Protein AF-A0A7V6SXM6-F1 (afdb_monomer_lite)

Structure (mmCIF, N/CA/C/O backbone):
data_AF-A0A7V6SXM6-F1
#
_entry.id   AF-A0A7V6SXM6-F1
#
loop_
_atom_site.group_PDB
_atom_site.id
_atom_site.type_symbol
_atom_site.label_atom_id
_atom_site.label_alt_id
_atom_site.label_comp_id
_atom_site.label_asym_id
_atom_site.label_entity_id
_atom_site.label_seq_id
_atom_site.pdbx_PDB_ins_code
_atom_site.Cartn_x
_atom_site.Cartn_y
_atom_site.Cartn_z
_atom_site.occupancy
_atom_site.B_iso_or_equiv
_atom_site.auth_seq_id
_atom_site.auth_comp_id
_atom_site.auth_asym_id
_atom_site.auth_atom_id
_atom_site.pdbx_PDB_model_num
ATOM 1 N N . HIS A 1 1 ? -9.426 3.767 -7.655 1.00 48.12 1 HIS A N 1
ATOM 2 C CA . HIS A 1 1 ? -8.759 4.905 -8.353 1.00 48.12 1 HIS A CA 1
ATOM 3 C C . HIS A 1 1 ? -9.523 6.219 -8.346 1.00 48.12 1 HIS A C 1
ATOM 5 O O . HIS A 1 1 ? -8.942 7.197 -7.914 1.00 48.12 1 HIS A O 1
ATOM 11 N N . LEU A 1 2 ? -10.775 6.298 -8.817 1.00 45.56 2 LEU A N 1
ATOM 12 C CA . LEU A 1 2 ? -11.508 7.579 -8.870 1.00 45.56 2 LEU A CA 1
ATOM 13 C C . LEU A 1 2 ? -11.704 8.195 -7.472 1.00 45.56 2 LEU A C 1
ATOM 15 O O . LEU A 1 2 ? -11.484 9.384 -7.282 1.00 45.56 2 LEU A O 1
ATOM 19 N N . PHE A 1 3 ? -12.013 7.357 -6.480 1.00 50.75 3 PHE A N 1
ATOM 20 C CA . PHE A 1 3 ? -12.127 7.757 -5.074 1.00 50.75 3 PHE A CA 1
ATOM 21 C C . PHE A 1 3 ? -10.766 8.135 -4.461 1.00 50.75 3 PHE A C 1
ATOM 23 O O . PHE A 1 3 ? -10.654 9.144 -3.774 1.00 50.75 3 PHE A O 1
ATOM 30 N N . HIS A 1 4 ? -9.713 7.374 -4.781 1.00 54.03 4 HIS A N 1
ATOM 31 C CA . HIS A 1 4 ? -8.341 7.689 -4.382 1.00 54.03 4 HIS A CA 1
ATOM 32 C C . HIS A 1 4 ? -7.856 9.028 -4.961 1.00 54.03 4 HIS A C 1
ATOM 34 O O . HIS A 1 4 ? -7.413 9.878 -4.201 1.00 54.03 4 HIS A O 1
ATOM 40 N N . SER A 1 5 ? -8.025 9.276 -6.266 1.00 54.75 5 SER A N 1
ATOM 41 C CA . SER A 1 5 ? -7.728 10.583 -6.864 1.00 54.75 5 SER A CA 1
ATOM 42 C C . SER A 1 5 ? -8.582 11.698 -6.265 1.00 54.75 5 SER A C 1
ATOM 44 O O . SER A 1 5 ? -8.091 12.803 -6.090 1.00 54.75 5 SER A O 1
ATOM 46 N N . TYR A 1 6 ? -9.842 11.439 -5.915 1.00 54.12 6 TYR A N 1
ATOM 47 C CA . TYR A 1 6 ? -10.711 12.464 -5.338 1.00 54.12 6 TYR A CA 1
ATOM 48 C C . TYR A 1 6 ? -10.315 12.877 -3.909 1.00 54.12 6 TYR A C 1
ATOM 50 O O . TYR A 1 6 ? -10.451 14.047 -3.549 1.00 54.12 6 TYR A O 1
ATOM 58 N N . ILE A 1 7 ? -9.830 11.933 -3.095 1.00 57.38 7 ILE A N 1
ATOM 59 C CA . ILE A 1 7 ? -9.443 12.189 -1.700 1.00 57.38 7 ILE A CA 1
ATOM 60 C C . ILE A 1 7 ? -7.976 12.610 -1.592 1.00 57.38 7 ILE A C 1
ATOM 62 O O . ILE A 1 7 ? -7.683 13.592 -0.921 1.00 57.38 7 ILE A O 1
ATOM 66 N N . ILE A 1 8 ? -7.068 11.894 -2.258 1.00 57.03 8 ILE A N 1
ATOM 67 C CA . ILE A 1 8 ? -5.619 12.086 -2.114 1.00 57.03 8 ILE A CA 1
ATOM 68 C C . ILE A 1 8 ? -5.081 13.158 -3.069 1.00 57.03 8 ILE A C 1
ATOM 70 O O . ILE A 1 8 ? -4.260 13.967 -2.654 1.00 57.03 8 ILE A O 1
ATOM 74 N N . ASN A 1 9 ? -5.571 13.247 -4.316 1.00 52.94 9 ASN A N 1
ATOM 75 C CA . ASN A 1 9 ? -5.088 14.283 -5.252 1.00 52.94 9 ASN A CA 1
ATOM 76 C C . ASN A 1 9 ? -5.766 15.645 -5.041 1.00 52.94 9 ASN A C 1
ATOM 78 O O . ASN A 1 9 ? -5.404 16.618 -5.701 1.00 52.94 9 ASN A O 1
ATOM 82 N N . ASN A 1 10 ? -6.760 15.735 -4.154 1.00 58.88 10 ASN A N 1
ATOM 83 C CA . ASN A 1 10 ? -7.353 17.005 -3.760 1.00 58.88 10 ASN A CA 1
ATOM 84 C C . ASN A 1 10 ? -6.768 17.430 -2.413 1.00 58.88 10 ASN A C 1
ATOM 86 O O . ASN A 1 10 ? -7.299 17.076 -1.362 1.00 58.88 10 ASN A O 1
ATOM 90 N N . GLU A 1 11 ? -5.679 18.202 -2.457 1.00 53.88 11 GLU A N 1
ATOM 91 C CA . GLU A 1 11 ? -4.930 18.643 -1.271 1.00 53.88 11 GLU A CA 1
ATOM 92 C C . GLU A 1 11 ? -5.821 19.264 -0.187 1.00 53.88 11 GLU A C 1
ATOM 94 O O . GLU A 1 11 ? -5.567 19.057 0.994 1.00 53.88 11 GLU A O 1
ATOM 99 N N . LYS A 1 12 ? -6.904 19.963 -0.557 1.00 56.03 12 LYS A N 1
ATOM 100 C CA . LYS A 1 12 ? -7.846 20.548 0.412 1.00 56.03 12 LYS A CA 1
ATOM 101 C C . LYS A 1 12 ? -8.640 19.491 1.175 1.00 56.03 12 LYS A C 1
ATOM 103 O O . LYS A 1 12 ? -8.834 19.634 2.377 1.00 56.03 12 LYS A O 1
ATOM 108 N N . ASN A 1 13 ? -9.093 18.444 0.486 1.00 59.16 13 ASN A N 1
ATOM 109 C CA . ASN A 1 13 ? -9.785 17.329 1.132 1.00 59.16 13 ASN A CA 1
ATOM 110 C C . ASN A 1 13 ? -8.797 16.534 1.983 1.00 59.16 13 ASN A C 1
ATOM 112 O O . ASN A 1 13 ? -9.105 16.213 3.125 1.00 59.16 13 ASN A O 1
ATOM 116 N N . TYR A 1 14 ? -7.597 16.291 1.456 1.00 58.84 14 TYR A N 1
ATOM 117 C CA . TYR A 1 14 ? -6.548 15.544 2.132 1.00 58.84 14 TYR A CA 1
ATOM 118 C C . TYR A 1 14 ? -6.070 16.210 3.433 1.00 58.84 14 TYR A C 1
ATOM 120 O O . TYR A 1 14 ? -6.070 15.581 4.486 1.00 58.84 14 TYR A O 1
ATOM 128 N N . GLN A 1 15 ? -5.762 17.510 3.392 1.00 58.03 15 GLN A N 1
ATOM 129 C CA . GLN A 1 15 ? -5.350 18.298 4.565 1.00 58.03 15 GLN A CA 1
ATOM 130 C C . GLN A 1 15 ? -6.454 18.435 5.624 1.00 58.03 15 GLN A C 1
ATOM 132 O O . GLN A 1 15 ? -6.167 18.780 6.766 1.00 58.03 15 GLN A O 1
ATOM 137 N N . SER A 1 16 ? -7.715 18.195 5.252 1.00 62.06 16 SER A N 1
ATOM 138 C CA . SER A 1 16 ? -8.850 18.235 6.179 1.00 62.06 16 SER A CA 1
ATOM 139 C C . SER A 1 16 ? -9.101 16.910 6.902 1.00 62.06 16 SER A C 1
ATOM 141 O O . SER A 1 16 ? -9.910 16.870 7.832 1.00 62.06 16 SER A O 1
ATOM 143 N N . ILE A 1 17 ? -8.435 15.824 6.491 1.00 77.19 17 ILE A N 1
ATOM 144 C CA . ILE A 1 17 ? -8.574 14.531 7.158 1.00 77.19 17 ILE A CA 1
ATOM 145 C C . ILE A 1 17 ? -7.823 14.599 8.484 1.00 77.19 17 ILE A C 1
ATOM 147 O O . ILE A 1 17 ? -6.650 14.958 8.542 1.00 77.19 17 ILE A O 1
ATOM 151 N N . ASN A 1 18 ? -8.518 14.254 9.564 1.00 80.75 18 ASN A N 1
ATOM 152 C CA . ASN A 1 18 ? -7.928 14.242 10.891 1.00 80.75 18 ASN A CA 1
ATOM 153 C C . ASN A 1 18 ? -6.782 13.221 10.962 1.00 80.75 18 ASN A C 1
ATOM 155 O O . ASN A 1 18 ? -7.003 12.034 10.709 1.00 80.75 18 ASN A O 1
ATOM 159 N N . SER A 1 19 ? -5.589 13.677 11.343 1.00 85.56 19 SER A N 1
ATOM 160 C CA . SER A 1 19 ? -4.473 12.789 11.668 1.00 85.56 19 SER A CA 1
ATOM 161 C C . SER A 1 19 ? -4.712 12.165 13.042 1.00 85.56 19 SER A C 1
ATOM 163 O O . SER A 1 19 ? -5.007 12.861 14.014 1.00 85.56 19 SER A O 1
ATOM 165 N N . LEU A 1 20 ? -4.630 10.839 13.112 1.00 89.00 20 LEU A N 1
ATOM 166 C CA . LEU A 1 20 ? -4.837 10.071 14.337 1.00 89.00 20 LEU A CA 1
ATOM 167 C C . LEU A 1 20 ? -3.510 9.796 15.042 1.00 89.00 20 LEU A C 1
ATOM 169 O O . LEU A 1 20 ? -3.405 9.953 16.257 1.00 89.00 20 LEU A O 1
ATOM 173 N N . THR A 1 21 ? -2.503 9.357 14.286 1.00 93.56 21 THR A N 1
ATOM 174 C CA . THR A 1 21 ? -1.172 9.033 14.806 1.00 93.56 21 THR A CA 1
ATOM 175 C C . THR A 1 21 ? -0.137 9.002 13.680 1.00 93.56 21 THR A C 1
ATOM 177 O O . THR A 1 21 ? -0.484 8.831 12.510 1.00 93.56 21 THR A O 1
ATOM 180 N N . SER A 1 22 ? 1.137 9.157 14.032 1.00 94.56 22 SER A N 1
ATOM 181 C CA . SER A 1 22 ? 2.262 9.116 13.102 1.00 94.56 22 SER A CA 1
ATOM 182 C C . SER A 1 22 ? 3.481 8.455 13.740 1.00 94.56 22 SER A C 1
ATOM 184 O O . SER A 1 22 ? 3.698 8.562 14.948 1.00 94.56 22 SER A O 1
ATOM 186 N N . LYS A 1 23 ? 4.300 7.795 12.921 1.00 95.25 23 LYS A N 1
ATOM 187 C CA . LYS A 1 23 ? 5.619 7.272 13.300 1.00 95.25 23 LYS A CA 1
ATOM 188 C C . LYS A 1 23 ? 6.619 7.546 12.180 1.00 95.25 23 LYS A C 1
ATOM 190 O O . LYS A 1 23 ? 6.230 7.579 11.018 1.00 95.25 23 LYS A O 1
ATOM 195 N N . THR A 1 24 ? 7.892 7.689 12.519 1.00 95.81 24 THR A N 1
ATOM 196 C CA . THR A 1 24 ? 8.970 7.853 11.535 1.00 95.81 24 THR A CA 1
ATOM 197 C C . THR A 1 24 ? 9.677 6.513 11.332 1.00 95.81 24 THR A C 1
ATOM 199 O O . THR A 1 24 ? 9.926 5.792 12.302 1.00 95.81 24 THR A O 1
ATOM 202 N N . ASN A 1 25 ? 9.954 6.154 10.079 1.00 93.38 25 ASN A N 1
ATOM 203 C CA . ASN A 1 25 ? 10.655 4.919 9.729 1.00 93.38 25 ASN A CA 1
ATOM 204 C C . ASN A 1 25 ? 12.188 5.069 9.830 1.00 93.38 25 ASN A C 1
ATOM 206 O O . ASN A 1 25 ? 12.701 6.154 10.108 1.00 93.38 25 ASN A O 1
ATOM 210 N N . ASP A 1 26 ? 12.931 3.988 9.574 1.00 95.19 26 ASP A N 1
ATOM 211 C CA . ASP A 1 26 ? 14.397 3.961 9.726 1.00 95.19 26 ASP A CA 1
ATOM 212 C C . ASP A 1 26 ? 15.127 4.859 8.703 1.00 95.19 26 ASP A C 1
ATOM 214 O O . ASP A 1 26 ? 16.314 5.149 8.853 1.00 95.19 26 ASP A O 1
ATOM 218 N N . TYR A 1 27 ? 14.407 5.334 7.682 1.00 91.69 27 TYR A N 1
ATOM 219 C CA . TYR A 1 27 ? 14.889 6.205 6.609 1.00 91.69 27 TYR A CA 1
ATOM 220 C C . TYR A 1 27 ? 14.523 7.683 6.828 1.00 91.69 27 TYR A C 1
ATOM 222 O O . TYR A 1 27 ? 14.869 8.531 6.008 1.00 91.69 27 TYR A O 1
ATOM 230 N N . GLY A 1 28 ? 13.847 8.012 7.935 1.00 93.00 28 GLY A N 1
ATOM 231 C CA . GLY A 1 28 ? 13.453 9.382 8.267 1.00 93.00 28 GLY A CA 1
ATOM 232 C C . GLY A 1 28 ? 12.167 9.864 7.589 1.00 93.00 28 GLY A C 1
ATOM 233 O O . GLY A 1 28 ? 11.904 11.065 7.591 1.00 93.00 28 GLY A O 1
ATOM 234 N N . TYR A 1 29 ? 11.365 8.961 7.018 1.00 93.81 29 TYR A N 1
ATOM 235 C CA . TYR A 1 29 ? 10.068 9.285 6.423 1.00 93.81 29 TYR A CA 1
ATOM 236 C C . TYR A 1 29 ? 8.916 9.012 7.386 1.00 93.81 29 TYR A C 1
ATOM 238 O O . TYR A 1 29 ? 8.900 8.005 8.099 1.00 93.81 29 TYR A O 1
ATOM 246 N N . ASP A 1 30 ? 7.918 9.894 7.362 1.00 94.12 30 ASP A N 1
ATOM 247 C CA . ASP A 1 30 ? 6.732 9.746 8.197 1.00 94.12 30 ASP A CA 1
ATOM 248 C C . ASP A 1 30 ? 5.724 8.775 7.582 1.00 94.12 30 ASP A C 1
ATOM 250 O O . ASP A 1 30 ? 5.390 8.831 6.395 1.00 94.12 30 ASP A O 1
ATOM 254 N N . ILE A 1 31 ? 5.205 7.909 8.442 1.00 95.31 31 ILE A N 1
ATOM 255 C CA . ILE A 1 31 ? 4.042 7.066 8.215 1.00 95.31 31 ILE A CA 1
ATOM 256 C C . ILE A 1 31 ? 2.925 7.674 9.057 1.00 95.31 31 ILE A C 1
ATOM 258 O O . ILE A 1 31 ? 3.065 7.764 10.278 1.00 95.31 31 ILE A O 1
ATOM 262 N N . THR A 1 32 ? 1.823 8.082 8.433 1.00 94.38 32 THR A N 1
ATOM 263 C CA . THR A 1 32 ? 0.706 8.742 9.125 1.00 94.38 32 THR A CA 1
ATOM 264 C C . THR A 1 32 ? -0.595 7.983 8.907 1.00 94.38 32 THR A C 1
ATOM 266 O O . THR A 1 32 ? -0.929 7.601 7.785 1.00 94.38 32 THR A O 1
ATOM 269 N N . LEU A 1 33 ? -1.338 7.764 9.991 1.00 93.94 33 LEU A N 1
ATOM 270 C CA . LEU A 1 33 ? -2.687 7.213 9.973 1.00 93.94 33 LEU A CA 1
ATOM 271 C C . LEU A 1 33 ? -3.704 8.345 10.137 1.00 93.94 33 LEU A C 1
ATOM 273 O O . LEU A 1 33 ? -3.684 9.074 11.128 1.00 93.94 33 LEU A O 1
ATOM 277 N N . HIS A 1 34 ? -4.629 8.443 9.189 1.00 91.62 34 HIS A N 1
ATOM 278 C CA . HIS A 1 34 ? -5.668 9.464 9.118 1.00 91.62 34 HIS A CA 1
ATOM 279 C C . HIS A 1 34 ? -7.075 8.855 9.126 1.00 91.62 34 HIS A C 1
ATOM 281 O O . HIS A 1 34 ? -7.283 7.686 8.782 1.00 91.62 34 HIS A O 1
ATOM 287 N N . GLY A 1 35 ? -8.067 9.689 9.436 1.00 85.75 35 GLY A N 1
ATOM 288 C CA . GLY A 1 35 ? -9.488 9.368 9.329 1.00 85.75 35 GLY A CA 1
ATOM 289 C C . GLY A 1 35 ? -10.121 9.080 10.686 1.00 85.75 35 GLY A C 1
ATOM 290 O O . GLY A 1 35 ? -9.933 9.833 11.639 1.00 85.75 35 GLY A O 1
ATOM 291 N N . SER A 1 36 ? -10.915 8.011 10.761 1.00 82.94 36 SER A N 1
ATOM 292 C CA . SER A 1 36 ? -11.565 7.561 12.001 1.00 82.94 36 SER A CA 1
ATOM 293 C C . SER A 1 36 ? -10.901 6.293 12.555 1.00 82.94 36 SER A C 1
ATOM 295 O O . SER A 1 36 ? -10.405 5.489 11.755 1.00 82.94 36 SER A O 1
ATOM 297 N N . PRO A 1 37 ? -10.897 6.085 13.892 1.00 81.00 37 PRO A N 1
ATOM 298 C CA . PRO A 1 37 ? -10.310 4.899 14.515 1.00 81.00 37 PRO A CA 1
ATOM 299 C C . PRO A 1 37 ? -10.839 3.606 13.893 1.00 81.00 37 PRO A C 1
ATOM 301 O O . PRO A 1 37 ? -12.045 3.387 13.836 1.00 81.00 37 PRO A O 1
ATOM 304 N N . ASN A 1 38 ? -9.930 2.752 13.426 1.00 87.94 38 ASN A N 1
ATOM 305 C CA . ASN A 1 38 ? -10.254 1.505 12.745 1.00 87.94 38 ASN A CA 1
ATOM 306 C C . ASN A 1 38 ? -9.197 0.448 13.088 1.00 87.94 38 ASN A C 1
ATOM 308 O O . ASN A 1 38 ? -8.001 0.702 12.962 1.00 87.94 38 ASN A O 1
ATOM 312 N N . ALA A 1 39 ? -9.638 -0.748 13.489 1.00 90.81 39 ALA A N 1
ATOM 313 C CA . ALA A 1 39 ? -8.747 -1.823 13.926 1.00 90.81 39 ALA A CA 1
ATOM 314 C C . ALA A 1 39 ? -7.844 -2.374 12.807 1.00 90.81 39 ALA A C 1
ATOM 316 O O . ALA A 1 39 ? -6.679 -2.677 13.052 1.00 90.81 39 ALA A O 1
ATOM 317 N N . LEU A 1 40 ? -8.355 -2.488 11.577 1.00 91.81 40 LEU A N 1
ATOM 318 C CA . LEU A 1 40 ? -7.559 -2.884 10.415 1.00 91.81 40 LEU A CA 1
ATOM 319 C C . LEU A 1 40 ? -6.504 -1.820 10.087 1.00 91.81 40 LEU A C 1
ATOM 321 O O . LEU A 1 40 ? -5.341 -2.162 9.902 1.00 91.81 40 LEU A O 1
ATOM 325 N N . ALA A 1 41 ? -6.883 -0.542 10.049 1.00 93.25 41 ALA A N 1
ATOM 326 C CA . ALA A 1 41 ? -5.965 0.552 9.743 1.00 93.25 41 ALA A CA 1
ATOM 327 C C . ALA A 1 41 ? -4.879 0.700 10.818 1.00 93.25 41 ALA A C 1
ATOM 329 O O . ALA A 1 41 ? -3.706 0.854 10.483 1.00 93.25 41 ALA A O 1
ATOM 330 N N . GLN A 1 42 ? -5.252 0.558 12.094 1.00 93.81 42 GLN A N 1
ATOM 331 C CA . GLN A 1 42 ? -4.310 0.511 13.209 1.00 93.81 42 GLN A CA 1
ATOM 332 C C . GLN A 1 42 ? -3.356 -0.683 13.078 1.00 93.81 42 GLN A C 1
ATOM 334 O O . GLN A 1 42 ? -2.149 -0.520 13.216 1.00 93.81 42 GLN A O 1
ATOM 339 N N . SER A 1 43 ? -3.873 -1.867 12.736 1.00 93.62 43 SER A N 1
ATOM 340 C CA . SER A 1 43 ? -3.048 -3.060 12.528 1.00 93.62 43 SER A CA 1
ATOM 341 C C . SER A 1 43 ? -2.060 -2.884 11.369 1.00 93.62 43 SER A C 1
ATOM 343 O O . SER A 1 43 ? -0.884 -3.204 11.539 1.00 93.62 43 SER A O 1
ATOM 345 N N . VAL A 1 44 ? -2.485 -2.321 10.229 1.00 94.88 44 VAL A N 1
ATOM 346 C CA . VAL A 1 44 ? -1.581 -1.975 9.114 1.00 94.88 44 VAL A CA 1
ATOM 347 C C . VAL A 1 44 ? -0.507 -0.996 9.588 1.00 94.88 44 VAL A C 1
ATOM 349 O O . VAL A 1 44 ? 0.674 -1.241 9.364 1.00 94.88 44 VAL A O 1
ATOM 352 N N . PHE A 1 45 ? -0.898 0.077 10.276 1.00 95.56 45 PHE A N 1
ATOM 353 C CA . PHE A 1 45 ? 0.017 1.108 10.762 1.00 95.56 45 PHE A CA 1
ATOM 354 C C . PHE A 1 45 ? 1.065 0.560 11.743 1.00 95.56 45 PHE A C 1
ATOM 356 O O . PHE A 1 45 ? 2.259 0.819 11.588 1.00 95.56 45 PHE A O 1
ATOM 363 N N . GLU A 1 46 ? 0.648 -0.217 12.741 1.00 95.06 46 GLU A N 1
ATOM 364 C CA . GLU A 1 46 ? 1.538 -0.762 13.770 1.00 95.06 46 GLU A CA 1
ATOM 365 C C . GLU A 1 46 ? 2.501 -1.803 13.201 1.00 95.06 46 GLU A C 1
ATOM 367 O O . GLU A 1 46 ? 3.687 -1.776 13.526 1.00 95.06 46 GLU A O 1
ATOM 372 N N . ASN A 1 47 ? 2.011 -2.677 12.315 1.00 95.50 47 ASN A N 1
ATOM 373 C CA . ASN A 1 47 ? 2.791 -3.796 11.789 1.00 95.50 47 ASN A CA 1
ATOM 374 C C . ASN A 1 47 ? 3.621 -3.442 10.549 1.00 95.50 47 ASN A C 1
ATOM 376 O O . ASN A 1 47 ? 4.480 -4.237 10.175 1.00 95.50 47 ASN A O 1
ATOM 380 N N . LEU A 1 48 ? 3.412 -2.271 9.928 1.00 94.69 48 LEU A N 1
ATOM 381 C CA . LEU A 1 48 ? 4.257 -1.808 8.825 1.00 94.69 48 LEU A CA 1
ATOM 382 C C . LEU A 1 48 ? 5.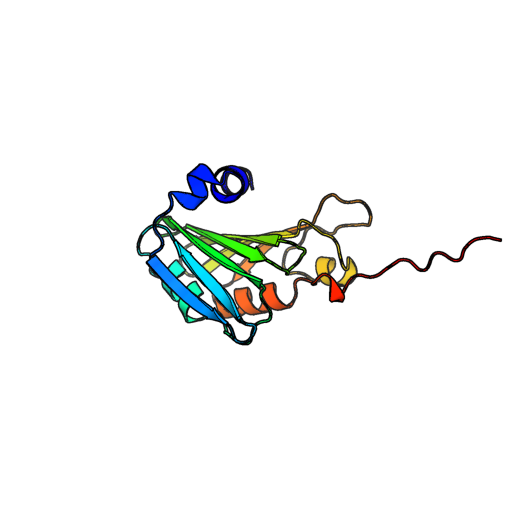714 -1.686 9.317 1.00 94.69 48 LEU A C 1
ATOM 384 O O . LEU A 1 48 ? 5.967 -0.864 10.208 1.00 94.69 48 LEU A O 1
ATOM 388 N N . PRO A 1 49 ? 6.668 -2.475 8.783 1.00 94.06 49 PRO A N 1
ATOM 389 C CA . PRO A 1 49 ? 8.036 -2.486 9.292 1.00 94.06 49 PRO A CA 1
ATOM 390 C C . PRO A 1 49 ? 8.731 -1.143 9.069 1.00 94.06 49 PRO A C 1
ATOM 392 O O . PRO A 1 49 ? 8.733 -0.627 7.954 1.00 94.06 49 PRO A O 1
ATOM 395 N N . ASN A 1 50 ? 9.384 -0.603 10.100 1.00 91.62 50 ASN A N 1
ATOM 396 C CA . ASN A 1 50 ? 10.155 0.642 9.971 1.00 91.62 50 ASN A CA 1
ATOM 397 C C . ASN A 1 50 ? 11.382 0.489 9.055 1.00 91.62 50 ASN A C 1
ATOM 399 O O . ASN A 1 50 ? 11.837 1.471 8.477 1.00 91.62 50 ASN A O 1
ATOM 403 N N . SER A 1 51 ? 11.880 -0.739 8.894 1.00 90.81 51 SER A N 1
ATOM 404 C CA . SER A 1 51 ? 12.990 -1.084 8.004 1.00 90.81 51 SER A CA 1
ATOM 405 C C . SER A 1 51 ? 12.567 -1.293 6.549 1.00 90.81 51 SER A C 1
ATOM 407 O O . SER A 1 51 ? 13.413 -1.542 5.690 1.00 90.81 51 SER A O 1
ATOM 409 N N . LEU A 1 52 ? 11.266 -1.230 6.246 1.00 87.19 52 LEU A N 1
ATOM 410 C CA . LEU A 1 52 ? 10.796 -1.260 4.871 1.00 87.19 52 LEU A CA 1
ATOM 411 C C . LEU A 1 52 ? 11.098 0.098 4.235 1.00 87.19 52 LEU A C 1
ATOM 413 O O . LEU A 1 52 ? 10.564 1.113 4.678 1.00 87.19 52 LEU A O 1
ATOM 417 N N . ASP A 1 53 ? 11.928 0.095 3.191 1.00 82.75 53 ASP A N 1
ATOM 418 C CA . ASP A 1 53 ? 12.282 1.289 2.417 1.00 82.75 53 ASP A CA 1
ATOM 419 C C . ASP A 1 53 ? 11.055 1.827 1.666 1.00 82.75 53 ASP A C 1
ATOM 421 O O . ASP A 1 53 ? 10.772 1.473 0.515 1.00 82.75 53 ASP A O 1
ATOM 425 N N . CYS A 1 54 ? 10.254 2.587 2.400 1.00 83.88 54 CYS A N 1
ATOM 426 C CA . CYS A 1 54 ? 9.097 3.334 1.954 1.00 83.88 54 CYS A CA 1
ATOM 427 C C . CYS A 1 54 ? 9.394 4.811 2.185 1.00 83.88 54 CYS A C 1
ATOM 429 O O . CYS A 1 54 ? 9.880 5.186 3.254 1.00 83.88 54 CYS A O 1
ATOM 431 N N . GLY A 1 55 ? 9.043 5.652 1.215 1.00 89.00 55 GLY A N 1
ATOM 432 C CA . GLY A 1 55 ? 8.972 7.087 1.449 1.00 89.00 55 GLY A CA 1
ATOM 433 C C . GLY A 1 55 ? 7.823 7.445 2.394 1.00 89.00 55 GLY A C 1
ATOM 434 O O . GLY A 1 55 ? 7.240 6.586 3.069 1.00 89.00 55 GLY A O 1
ATOM 435 N N . TRP A 1 56 ? 7.435 8.725 2.392 1.00 91.56 56 TRP A N 1
ATOM 436 C CA . TRP A 1 56 ? 6.238 9.166 3.113 1.00 91.56 56 TRP A CA 1
ATOM 437 C C . TRP A 1 56 ? 5.046 8.272 2.782 1.00 91.56 56 TRP A C 1
ATOM 439 O O . TRP A 1 56 ? 4.749 8.014 1.610 1.00 91.56 56 TRP A O 1
ATOM 449 N N . THR A 1 57 ? 4.395 7.784 3.829 1.00 93.81 57 THR A N 1
ATOM 450 C CA . THR A 1 57 ? 3.311 6.820 3.708 1.00 93.81 57 THR A CA 1
ATOM 451 C C . THR A 1 57 ? 2.091 7.329 4.440 1.00 93.81 57 THR A C 1
ATOM 453 O O . THR A 1 57 ? 2.142 7.661 5.621 1.00 93.81 57 THR A O 1
ATOM 456 N N . ASP A 1 58 ? 0.969 7.336 3.743 1.00 93.00 58 ASP A N 1
ATOM 457 C CA . ASP A 1 58 ? -0.295 7.793 4.285 1.00 93.00 58 ASP A CA 1
ATOM 458 C C . ASP A 1 58 ? -1.303 6.657 4.252 1.00 93.00 58 ASP A C 1
ATOM 460 O O . ASP A 1 58 ? -1.547 6.066 3.201 1.00 93.00 58 ASP A O 1
ATOM 464 N N . ILE A 1 59 ? -1.891 6.358 5.405 1.00 94.12 59 ILE A N 1
ATOM 465 C CA . ILE A 1 59 ? -2.942 5.359 5.578 1.00 94.12 59 ILE A CA 1
ATOM 466 C C . ILE A 1 59 ? -4.212 6.112 5.956 1.00 94.12 59 ILE A C 1
ATOM 468 O O . ILE A 1 59 ? -4.243 6.827 6.951 1.00 94.12 59 ILE A O 1
ATOM 472 N N . VAL A 1 60 ? -5.276 5.953 5.180 1.00 92.56 60 VAL A N 1
ATOM 473 C CA . VAL A 1 60 ? -6.559 6.623 5.395 1.00 92.56 60 VAL A CA 1
ATOM 474 C C . VAL A 1 60 ? -7.638 5.575 5.623 1.00 92.56 60 VAL A C 1
ATOM 476 O O . VAL A 1 60 ? -7.989 4.816 4.717 1.00 92.56 60 VAL A O 1
ATOM 479 N N . SER A 1 61 ? -8.189 5.554 6.834 1.00 91.38 61 SER A N 1
ATOM 480 C CA . SER A 1 61 ? -9.375 4.764 7.168 1.00 91.38 61 SER A CA 1
ATOM 481 C C . SER A 1 61 ? -10.622 5.430 6.578 1.00 91.38 61 SER A C 1
ATOM 483 O O . SER A 1 61 ? -10.924 6.577 6.915 1.00 91.38 61 SER A O 1
ATOM 485 N N . LEU A 1 62 ? -11.341 4.733 5.689 1.00 85.81 62 LEU A N 1
ATOM 486 C CA . LEU A 1 62 ? -12.590 5.244 5.106 1.00 85.81 62 LEU A CA 1
ATOM 487 C C . LEU A 1 62 ? -13.818 4.798 5.903 1.00 85.81 62 LEU A C 1
ATOM 489 O O . LEU A 1 62 ? -14.762 5.564 6.074 1.00 85.81 62 LEU A O 1
ATOM 493 N N . ASN A 1 63 ? -13.818 3.540 6.334 1.00 85.00 63 ASN A N 1
ATOM 494 C CA . ASN A 1 63 ? -14.824 2.905 7.182 1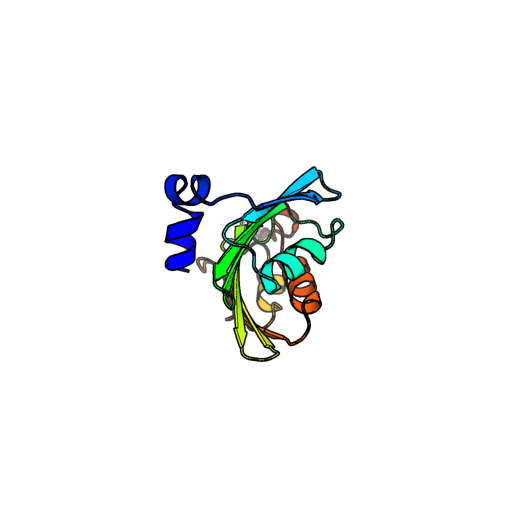.00 85.00 63 ASN A CA 1
ATOM 495 C C . ASN A 1 63 ? -14.212 1.637 7.800 1.00 85.00 63 ASN A C 1
ATOM 497 O O . ASN A 1 63 ? -13.037 1.362 7.571 1.00 85.00 63 ASN A O 1
ATOM 501 N N . ASP A 1 64 ? -14.995 0.854 8.542 1.00 85.00 64 ASP A N 1
ATOM 502 C CA . ASP A 1 64 ? -14.527 -0.342 9.262 1.00 85.00 64 ASP A CA 1
ATOM 503 C C . ASP A 1 64 ? -13.862 -1.408 8.372 1.00 85.00 64 ASP A C 1
ATOM 505 O O . ASP A 1 64 ? -12.963 -2.124 8.819 1.00 85.00 64 ASP A O 1
ATOM 509 N N . GLU A 1 65 ? -14.249 -1.487 7.100 1.00 89.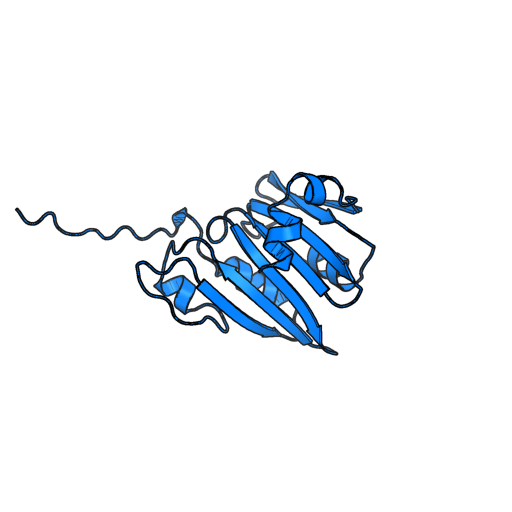94 65 GLU A N 1
ATOM 510 C CA . GLU A 1 65 ? -13.823 -2.541 6.177 1.00 89.94 65 GLU A CA 1
ATOM 511 C C . GLU A 1 65 ? -12.846 -2.054 5.108 1.00 89.94 65 GLU A C 1
ATOM 513 O O . GLU A 1 65 ? -12.172 -2.877 4.492 1.00 89.94 65 GLU A O 1
ATOM 518 N N . LYS A 1 66 ? -12.753 -0.744 4.862 1.00 91.19 66 LYS A N 1
ATOM 519 C CA . LYS A 1 66 ? -12.002 -0.194 3.735 1.00 91.19 66 LYS A CA 1
ATOM 520 C C . LYS A 1 66 ? -11.023 0.891 4.157 1.00 91.19 66 LYS A C 1
ATOM 522 O O . LYS A 1 66 ? -11.379 1.862 4.825 1.00 91.19 66 LYS A O 1
ATOM 527 N N . LEU A 1 67 ? -9.801 0.767 3.654 1.00 92.62 67 LEU A N 1
ATOM 528 C CA . LEU A 1 67 ? -8.751 1.765 3.799 1.00 92.62 67 LEU A CA 1
ATOM 529 C C . LEU A 1 67 ? -8.032 2.015 2.475 1.00 92.62 67 LEU A C 1
ATOM 531 O O . LEU A 1 67 ? -8.046 1.190 1.558 1.00 92.62 67 LEU A O 1
ATOM 535 N N . ILE A 1 68 ? -7.420 3.187 2.382 1.00 93.56 68 ILE A N 1
ATOM 536 C CA . ILE A 1 68 ? -6.567 3.595 1.271 1.00 93.56 68 ILE A CA 1
ATOM 537 C C . ILE A 1 68 ? -5.172 3.829 1.828 1.00 93.56 68 ILE A C 1
ATOM 539 O O . ILE A 1 68 ? -5.029 4.430 2.887 1.00 93.56 68 ILE A O 1
ATOM 543 N N . MET A 1 69 ? -4.152 3.388 1.105 1.00 93.50 69 MET A N 1
ATOM 544 C CA . MET A 1 69 ? -2.764 3.673 1.417 1.00 93.50 69 MET A CA 1
ATOM 545 C C . MET A 1 69 ? -2.057 4.286 0.211 1.00 93.50 69 MET A C 1
ATOM 547 O O . MET A 1 69 ? -2.278 3.873 -0.929 1.00 93.50 69 MET A O 1
ATOM 551 N N . MET A 1 70 ? -1.199 5.264 0.469 1.00 93.56 70 MET A N 1
ATOM 552 C CA . MET A 1 70 ? -0.260 5.811 -0.501 1.00 93.56 70 MET A CA 1
ATOM 553 C C . MET A 1 70 ? 1.151 5.620 0.039 1.00 93.56 70 MET A C 1
ATOM 555 O O . MET A 1 70 ? 1.427 6.038 1.157 1.00 93.56 70 MET A O 1
ATOM 559 N N . VAL A 1 71 ? 2.030 5.010 -0.751 1.00 93.62 71 VAL A N 1
ATOM 560 C CA . VAL A 1 71 ? 3.441 4.800 -0.407 1.00 93.62 71 VAL A CA 1
ATOM 561 C C . VAL A 1 71 ? 4.287 5.550 -1.425 1.00 93.62 71 VAL A C 1
ATOM 563 O O . VAL A 1 71 ? 4.347 5.161 -2.595 1.00 93.62 71 VAL A O 1
ATOM 566 N N . ARG A 1 72 ? 4.924 6.647 -1.006 1.00 89.31 72 ARG A N 1
ATOM 567 C CA . ARG A 1 72 ? 5.839 7.395 -1.879 1.00 89.31 72 ARG A CA 1
ATOM 568 C C . ARG A 1 72 ? 7.129 6.613 -2.128 1.00 89.31 72 ARG A C 1
ATOM 570 O O . ARG A 1 72 ? 7.464 5.694 -1.382 1.00 89.31 72 ARG A O 1
ATOM 577 N N . GLU A 1 73 ? 7.829 6.968 -3.203 1.00 86.62 73 GLU A N 1
ATOM 578 C CA . GLU A 1 73 ? 9.085 6.354 -3.683 1.00 86.62 73 GLU A CA 1
ATOM 579 C C . GLU A 1 73 ? 8.956 4.923 -4.239 1.00 86.62 73 GLU A C 1
ATOM 581 O O . GLU A 1 73 ? 9.745 4.509 -5.090 1.00 86.62 73 GLU A O 1
ATOM 586 N N . ARG A 1 74 ? 7.904 4.182 -3.875 1.00 88.50 74 ARG A N 1
ATOM 587 C CA . ARG A 1 74 ? 7.530 2.918 -4.526 1.00 88.50 74 ARG A CA 1
ATOM 588 C C . ARG A 1 74 ? 6.706 3.201 -5.772 1.00 88.50 74 ARG A C 1
ATOM 590 O O . ARG A 1 74 ? 5.627 3.776 -5.687 1.00 88.50 74 ARG A O 1
ATOM 597 N N . GLY A 1 75 ? 7.212 2.819 -6.944 1.00 80.69 75 GLY A N 1
ATOM 598 C CA . GLY A 1 75 ? 6.546 3.066 -8.221 1.00 80.69 75 GLY A CA 1
ATOM 599 C C . GLY A 1 75 ? 6.266 4.547 -8.467 1.00 80.69 75 GLY A C 1
ATOM 600 O O . GLY A 1 75 ? 5.238 4.862 -9.062 1.00 80.69 75 GLY A O 1
ATOM 601 N N . HIS A 1 76 ? 7.130 5.434 -7.953 1.00 85.38 76 HIS A N 1
ATOM 602 C CA . HIS A 1 76 ? 6.932 6.879 -7.767 1.00 85.38 76 HIS A CA 1
ATOM 603 C C . HIS A 1 76 ? 5.897 7.254 -6.689 1.00 85.38 76 HIS A C 1
ATOM 605 O O . HIS A 1 76 ? 6.206 8.024 -5.781 1.00 85.38 76 HIS A O 1
ATOM 611 N N . ALA A 1 77 ? 4.689 6.695 -6.761 1.00 89.31 77 ALA A N 1
ATOM 612 C CA . ALA A 1 77 ? 3.645 6.871 -5.753 1.00 89.31 77 ALA A CA 1
ATOM 613 C C . ALA A 1 77 ? 2.640 5.711 -5.818 1.00 89.31 77 ALA A C 1
ATOM 615 O O . ALA A 1 77 ? 1.612 5.794 -6.491 1.00 89.31 77 ALA A O 1
ATOM 616 N N . LEU A 1 78 ? 2.955 4.605 -5.150 1.00 94.56 78 LEU A N 1
ATOM 617 C CA . LEU A 1 78 ? 2.112 3.418 -5.105 1.00 94.56 78 LEU A CA 1
ATOM 618 C C . LEU A 1 78 ? 0.809 3.726 -4.367 1.00 94.56 78 LEU A C 1
ATOM 620 O O . LEU A 1 78 ? 0.811 4.124 -3.203 1.00 94.56 78 LEU A O 1
ATOM 624 N N . THR A 1 79 ? -0.307 3.452 -5.032 1.00 95.06 79 THR A N 1
ATOM 625 C CA . THR A 1 79 ? -1.641 3.473 -4.436 1.00 95.06 79 THR A CA 1
ATOM 626 C C . THR A 1 79 ? -2.078 2.066 -4.080 1.00 95.06 79 THR A C 1
ATOM 628 O O . THR A 1 79 ? -1.997 1.174 -4.926 1.00 95.06 79 THR A O 1
ATOM 631 N N . ILE A 1 80 ? -2.683 1.898 -2.908 1.00 96.06 80 ILE A N 1
ATOM 632 C CA . ILE A 1 80 ? -3.337 0.658 -2.499 1.00 96.06 80 ILE A CA 1
ATOM 633 C C . ILE A 1 80 ? -4.722 0.968 -1.922 1.00 96.06 80 ILE A C 1
ATOM 635 O O . ILE A 1 80 ? -4.875 1.844 -1.078 1.00 96.06 80 ILE A O 1
ATOM 639 N N . GLU A 1 81 ? -5.745 0.244 -2.354 1.00 95.69 81 GLU A N 1
ATOM 640 C CA . GLU A 1 81 ? -7.042 0.149 -1.690 1.00 95.69 81 GLU A CA 1
ATOM 641 C C . GLU A 1 81 ? -7.143 -1.242 -1.054 1.00 95.69 81 GLU A C 1
ATOM 643 O O . GLU A 1 81 ? -6.957 -2.255 -1.728 1.00 95.69 81 GLU A O 1
ATOM 648 N N . ILE A 1 82 ? -7.433 -1.301 0.245 1.00 95.69 82 ILE A N 1
ATOM 649 C CA . ILE A 1 82 ? -7.560 -2.559 0.986 1.00 95.69 82 ILE A CA 1
ATOM 650 C C . ILE A 1 82 ? -8.992 -2.661 1.487 1.00 95.69 82 ILE A C 1
ATOM 652 O O . ILE A 1 82 ? -9.482 -1.754 2.158 1.00 95.69 82 ILE A O 1
ATOM 656 N N . THR A 1 83 ? -9.659 -3.761 1.142 1.00 95.44 83 THR A N 1
ATOM 657 C CA . THR A 1 83 ? -11.024 -4.069 1.582 1.00 95.44 83 THR A CA 1
ATOM 658 C C . THR A 1 83 ? -11.030 -5.393 2.332 1.00 95.44 83 THR A C 1
ATOM 660 O O . THR A 1 83 ? -10.576 -6.411 1.810 1.00 95.44 83 THR A O 1
ATOM 663 N N . ARG A 1 84 ? -11.554 -5.398 3.555 1.00 94.50 84 ARG A N 1
ATOM 664 C CA . ARG A 1 84 ? -11.770 -6.608 4.341 1.00 94.50 84 ARG A CA 1
ATOM 665 C C . ARG A 1 84 ? -12.999 -7.344 3.821 1.00 94.50 84 ARG A C 1
ATOM 667 O O . ARG A 1 84 ? -14.083 -6.781 3.759 1.00 94.50 84 ARG A O 1
ATOM 674 N N . ILE A 1 85 ? -12.831 -8.617 3.478 1.00 94.06 85 ILE A N 1
ATOM 675 C CA . ILE A 1 85 ? -13.904 -9.512 3.039 1.00 94.06 85 ILE A CA 1
ATOM 676 C C . ILE A 1 85 ? -13.864 -10.744 3.945 1.00 94.06 85 ILE A C 1
ATOM 678 O O . ILE A 1 85 ? -13.102 -11.688 3.725 1.00 94.06 85 ILE A O 1
ATOM 682 N N . GLY A 1 86 ? -14.645 -10.705 5.027 1.00 91.75 86 GLY A N 1
ATOM 683 C CA . GLY A 1 86 ? -14.575 -11.706 6.093 1.00 91.75 86 GLY A CA 1
ATOM 684 C C . GLY A 1 86 ? -13.192 -11.732 6.757 1.00 91.75 86 GLY A C 1
ATOM 685 O O . GLY A 1 86 ? -12.783 -10.761 7.403 1.00 91.75 86 GLY A O 1
ATOM 686 N N . ASN A 1 87 ? -12.472 -12.844 6.586 1.00 91.88 87 ASN A N 1
ATOM 687 C CA . ASN A 1 87 ? -11.112 -13.034 7.111 1.00 91.88 87 ASN A CA 1
ATOM 688 C C . ASN A 1 87 ? -10.008 -12.672 6.108 1.00 91.88 87 ASN A C 1
ATOM 690 O O . ASN A 1 87 ? -8.833 -12.723 6.456 1.00 91.88 87 ASN A O 1
ATOM 694 N N . LYS A 1 88 ? -10.373 -12.308 4.876 1.00 95.75 88 LYS A N 1
ATOM 695 C CA . LYS A 1 88 ? -9.427 -11.944 3.822 1.00 95.75 88 LYS A CA 1
ATOM 696 C C . LYS A 1 88 ? -9.312 -10.436 3.680 1.00 95.75 88 LYS A C 1
ATOM 698 O O . LYS A 1 88 ? -10.253 -9.689 3.945 1.00 95.75 88 LYS A O 1
ATOM 703 N N . LEU A 1 89 ? -8.163 -10.010 3.188 1.00 96.44 89 LEU A N 1
ATOM 704 C CA . LEU A 1 89 ? -7.886 -8.680 2.684 1.00 96.44 89 LEU A CA 1
ATOM 705 C C . LEU A 1 89 ? -7.803 -8.772 1.165 1.00 96.44 89 LEU A C 1
ATOM 707 O O . LEU A 1 89 ? -6.951 -9.474 0.623 1.00 96.44 89 LEU A O 1
ATOM 711 N N . ARG A 1 90 ? -8.687 -8.054 0.483 1.00 97.81 90 ARG A N 1
ATOM 712 C CA . ARG A 1 90 ? -8.589 -7.801 -0.950 1.00 97.81 90 ARG A CA 1
ATOM 713 C C . ARG A 1 90 ? -7.782 -6.528 -1.155 1.00 97.81 90 ARG A C 1
ATOM 715 O O . ARG A 1 90 ? -8.170 -5.471 -0.660 1.00 97.81 90 ARG A O 1
ATOM 722 N N . VAL A 1 91 ? -6.675 -6.649 -1.873 1.00 97.94 91 VAL A N 1
ATOM 723 C CA . VAL A 1 91 ? -5.710 -5.583 -2.130 1.00 97.94 91 VAL A CA 1
ATOM 724 C C . VAL A 1 91 ? -5.782 -5.215 -3.605 1.00 97.94 91 VAL A C 1
ATOM 726 O O . VAL A 1 91 ? -5.444 -6.022 -4.468 1.00 97.94 91 VAL A O 1
ATOM 729 N N . GLU A 1 92 ? -6.226 -3.998 -3.897 1.00 98.00 92 GLU A N 1
ATOM 730 C CA . GLU A 1 92 ? -6.258 -3.424 -5.244 1.00 98.00 92 GLU A CA 1
ATOM 731 C C . GLU A 1 92 ? -5.227 -2.305 -5.317 1.00 98.00 92 GLU A C 1
ATOM 733 O O . GLU A 1 92 ? -5.186 -1.453 -4.434 1.00 98.00 92 GLU A O 1
ATOM 738 N N . TYR A 1 93 ? -4.386 -2.273 -6.346 1.00 97.12 93 TYR A N 1
ATOM 739 C CA . TYR A 1 93 ? -3.278 -1.317 -6.383 1.00 97.12 93 TYR A CA 1
ATOM 740 C C . TYR A 1 93 ? -3.050 -0.695 -7.755 1.00 97.12 93 TYR A C 1
ATOM 742 O O . TYR A 1 93 ? -3.466 -1.227 -8.789 1.00 97.12 93 TYR A O 1
ATOM 750 N N . PHE A 1 94 ? -2.357 0.447 -7.747 1.00 96.19 94 PHE A N 1
ATOM 751 C CA . PHE A 1 94 ? -1.846 1.106 -8.943 1.00 96.19 94 PHE A CA 1
ATOM 752 C C . PHE A 1 94 ? -0.424 1.611 -8.761 1.00 96.19 94 PHE A C 1
ATOM 754 O O . PHE A 1 94 ? -0.114 2.304 -7.795 1.00 96.19 94 PHE A O 1
ATOM 761 N N . VAL A 1 95 ? 0.409 1.270 -9.739 1.00 95.88 95 VAL A N 1
ATOM 762 C CA . VAL A 1 95 ? 1.797 1.699 -9.877 1.00 95.88 95 VAL A CA 1
ATOM 763 C C . VAL A 1 95 ? 1.840 2.725 -11.016 1.00 95.88 95 VAL A C 1
ATOM 765 O O . VAL A 1 95 ? 1.718 2.324 -12.178 1.00 95.88 95 VAL A O 1
ATOM 768 N N . PRO A 1 96 ? 1.973 4.034 -10.733 1.00 92.88 96 PRO A N 1
ATOM 769 C CA . PRO A 1 96 ? 1.882 5.068 -11.765 1.00 92.88 96 PRO A CA 1
ATOM 770 C C . PRO A 1 96 ? 3.102 5.121 -12.688 1.00 92.88 96 PRO A C 1
ATOM 772 O O . PRO A 1 96 ? 2.987 5.585 -13.818 1.00 92.88 96 PRO A O 1
ATOM 775 N N . LYS A 1 97 ? 4.272 4.657 -12.233 1.00 92.50 97 LYS A N 1
ATOM 776 C CA . LYS A 1 97 ? 5.513 4.695 -13.013 1.00 92.50 97 LYS A CA 1
ATOM 777 C C . LYS A 1 97 ? 6.080 3.295 -13.227 1.00 92.50 97 LYS A C 1
ATOM 779 O O . LYS A 1 97 ? 6.353 2.569 -12.274 1.00 92.50 97 LYS A O 1
ATOM 784 N N . LEU A 1 98 ? 6.293 2.932 -14.491 1.00 93.00 98 LEU A N 1
ATOM 785 C CA . LEU A 1 98 ? 6.827 1.627 -14.887 1.00 93.00 98 LEU A CA 1
ATOM 786 C C . LEU A 1 98 ? 8.365 1.607 -14.877 1.00 93.00 98 LEU A C 1
ATOM 788 O O . LEU A 1 98 ? 8.988 1.484 -15.927 1.00 93.00 98 LEU A O 1
ATOM 792 N N . CYS A 1 99 ? 8.989 1.754 -13.702 1.00 89.75 99 CYS A N 1
ATOM 793 C CA . CYS A 1 99 ? 10.457 1.816 -13.582 1.00 89.75 99 CYS A CA 1
ATOM 794 C C . CYS A 1 99 ? 11.148 0.533 -14.078 1.00 89.75 99 CYS A C 1
ATOM 796 O O . CYS A 1 99 ? 12.178 0.595 -14.746 1.00 89.75 99 CYS A O 1
ATOM 798 N N . ASN A 1 100 ? 10.557 -0.626 -13.777 1.00 95.12 100 ASN A N 1
ATOM 799 C CA . ASN A 1 100 ? 11.069 -1.934 -14.168 1.00 95.12 100 ASN A CA 1
ATOM 800 C C . ASN A 1 100 ? 9.902 -2.873 -14.507 1.00 95.12 100 ASN A C 1
ATOM 802 O O . ASN A 1 100 ? 9.217 -3.380 -13.615 1.00 95.12 100 ASN A O 1
ATOM 806 N N . ILE A 1 101 ? 9.663 -3.088 -15.802 1.00 95.38 101 ILE A N 1
ATOM 807 C CA . ILE A 1 101 ? 8.522 -3.873 -16.298 1.00 95.38 101 ILE A CA 1
ATOM 808 C C . ILE A 1 101 ? 8.595 -5.329 -15.822 1.00 95.38 101 ILE A C 1
ATOM 810 O O . ILE A 1 101 ? 7.571 -5.890 -15.441 1.00 95.38 101 ILE A O 1
ATOM 814 N N . ASP A 1 102 ? 9.785 -5.929 -15.760 1.00 95.81 102 ASP A N 1
ATOM 815 C CA . ASP A 1 102 ? 9.950 -7.319 -15.322 1.00 95.81 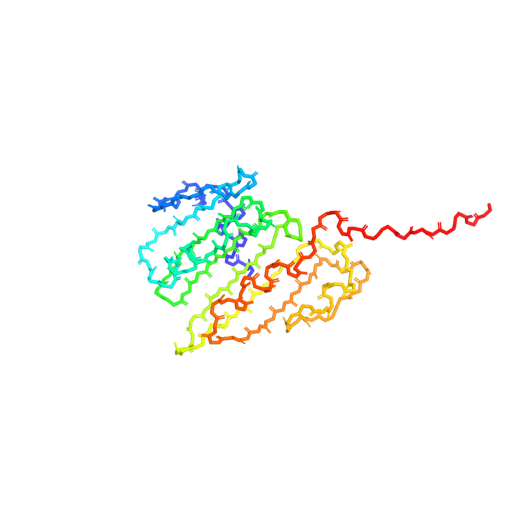102 ASP A CA 1
ATOM 816 C C . ASP A 1 102 ? 9.629 -7.504 -13.838 1.00 95.81 102 ASP A C 1
ATOM 818 O O . ASP A 1 102 ? 9.075 -8.528 -13.433 1.00 95.81 102 ASP A O 1
ATOM 822 N N . MET A 1 103 ? 9.984 -6.535 -12.992 1.00 96.69 103 MET A N 1
ATOM 823 C CA . MET A 1 103 ? 9.579 -6.537 -11.582 1.00 96.69 103 MET A CA 1
ATOM 824 C C . MET A 1 103 ? 8.073 -6.328 -11.443 1.00 96.69 103 MET A C 1
ATOM 826 O O . MET A 1 103 ? 7.413 -7.088 -10.737 1.00 96.69 103 MET A O 1
ATOM 830 N N . ILE A 1 104 ? 7.511 -5.362 -12.171 1.00 97.31 104 ILE A N 1
ATOM 831 C CA . ILE A 1 104 ? 6.075 -5.060 -12.128 1.00 97.31 104 ILE A CA 1
ATOM 832 C C . ILE A 1 104 ? 5.248 -6.254 -12.587 1.00 97.31 104 ILE A C 1
ATOM 834 O O . ILE A 1 104 ? 4.296 -6.638 -11.916 1.00 97.31 104 ILE A O 1
ATOM 838 N N . ASN A 1 105 ? 5.649 -6.912 -13.673 1.00 97.81 105 ASN A N 1
ATOM 839 C CA . ASN A 1 105 ? 4.974 -8.099 -14.179 1.00 97.81 105 ASN A CA 1
ATOM 840 C C . ASN A 1 105 ? 5.096 -9.307 -13.233 1.00 97.81 105 ASN A C 1
ATOM 842 O O . ASN A 1 105 ? 4.384 -10.292 -13.432 1.00 97.81 105 ASN A O 1
ATOM 846 N N . ARG A 1 106 ? 5.946 -9.264 -12.202 1.00 97.81 106 ARG A N 1
ATOM 847 C CA . ARG A 1 106 ? 6.012 -10.279 -11.137 1.00 97.81 106 ARG A CA 1
ATOM 848 C C . ARG A 1 106 ? 5.131 -9.956 -9.929 1.00 97.81 106 ARG A C 1
ATOM 850 O O . ARG A 1 106 ? 5.009 -10.806 -9.049 1.00 97.81 106 ARG A O 1
ATOM 857 N N . LEU A 1 107 ? 4.510 -8.775 -9.878 1.00 98.12 107 LEU A N 1
ATOM 858 C CA . LEU A 1 107 ? 3.619 -8.408 -8.783 1.00 98.12 107 LEU A CA 1
ATOM 859 C C . LEU A 1 107 ? 2.378 -9.322 -8.748 1.00 98.12 107 LEU A C 1
ATOM 861 O O . LEU A 1 107 ? 1.851 -9.714 -9.797 1.00 98.12 107 LEU A O 1
ATOM 865 N N . PRO A 1 108 ? 1.886 -9.669 -7.547 1.00 98.06 108 PRO A N 1
ATOM 866 C CA . PRO A 1 108 ? 0.727 -10.534 -7.385 1.00 98.06 108 PRO A CA 1
ATOM 867 C C . PRO A 1 108 ? -0.513 -9.911 -8.032 1.00 98.06 108 PRO A C 1
ATOM 869 O O . PRO A 1 108 ? -0.847 -8.751 -7.787 1.00 98.06 108 PRO A O 1
ATOM 872 N N . GLY A 1 109 ? -1.198 -10.685 -8.875 1.00 97.88 109 GLY A N 1
ATOM 873 C CA . GLY A 1 109 ? -2.463 -10.274 -9.491 1.00 97.88 109 GLY A CA 1
ATOM 874 C C . GLY A 1 109 ? -2.372 -9.094 -10.464 1.00 97.88 109 GLY A C 1
ATOM 875 O O . GLY A 1 109 ? -3.392 -8.475 -10.760 1.00 97.88 109 GLY A O 1
ATOM 876 N N . VAL A 1 110 ? -1.169 -8.751 -10.934 1.00 98.31 110 VAL A N 1
ATOM 877 C CA . VAL A 1 110 ? -0.954 -7.659 -11.889 1.00 98.31 110 VAL A CA 1
ATOM 878 C C . VAL A 1 110 ? -1.543 -7.998 -13.258 1.00 98.31 110 VAL A C 1
ATOM 880 O O . VAL A 1 110 ? -1.361 -9.104 -13.776 1.00 98.31 110 VAL A O 1
ATOM 883 N N . ASN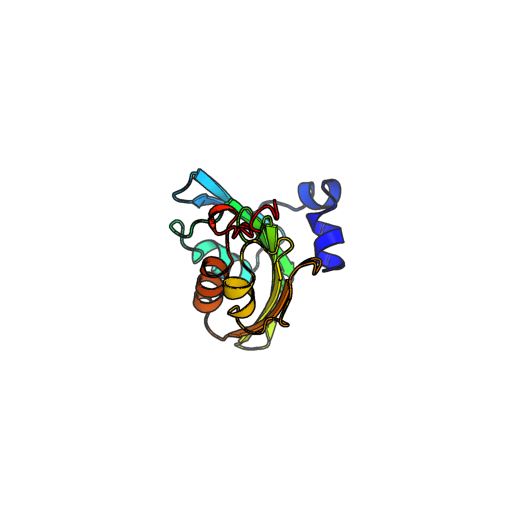 A 1 111 ? -2.205 -7.028 -13.883 1.00 97.75 111 ASN A N 1
ATOM 884 C CA . ASN A 1 111 ? -2.443 -7.070 -15.321 1.00 97.75 111 ASN A CA 1
ATOM 885 C C . ASN A 1 111 ? -1.116 -6.775 -16.010 1.00 97.75 111 ASN A C 1
ATOM 887 O O . ASN A 1 111 ? -0.521 -5.731 -15.745 1.00 97.75 111 ASN A O 1
ATOM 891 N N . LYS A 1 112 ? -0.644 -7.697 -16.853 1.00 97.19 112 LYS A N 1
ATOM 892 C CA . LYS A 1 112 ? 0.651 -7.544 -17.519 1.00 97.19 112 LYS A CA 1
ATOM 893 C C . LYS A 1 112 ? 0.699 -6.228 -18.287 1.00 97.19 112 LYS A C 1
ATOM 895 O O . LYS A 1 112 ? -0.271 -5.874 -18.953 1.00 97.19 112 LYS A O 1
ATOM 900 N N . VAL A 1 113 ? 1.826 -5.542 -18.162 1.00 96.81 113 VAL A N 1
ATOM 901 C CA . VAL A 1 113 ? 2.094 -4.267 -18.822 1.00 96.81 113 VAL A CA 1
ATOM 902 C C . VAL A 1 113 ? 3.306 -4.375 -19.727 1.00 96.81 113 VAL A C 1
ATOM 904 O O . VAL A 1 113 ? 4.201 -5.201 -19.510 1.00 96.81 113 VAL A O 1
ATOM 907 N N . GLU A 1 114 ? 3.336 -3.492 -20.711 1.00 94.88 114 GLU A N 1
ATOM 908 C CA . GLU A 1 114 ? 4.428 -3.305 -21.648 1.00 94.88 114 GLU A CA 1
ATOM 909 C C . GLU A 1 114 ? 4.950 -1.865 -21.598 1.00 94.88 114 GLU A C 1
ATOM 911 O O . GLU A 1 114 ? 4.458 -0.985 -20.883 1.00 94.88 114 GLU A O 1
ATOM 916 N N . LYS A 1 115 ? 6.013 -1.612 -22.359 1.00 88.44 115 LYS A N 1
ATOM 917 C CA . LYS A 1 115 ? 6.605 -0.283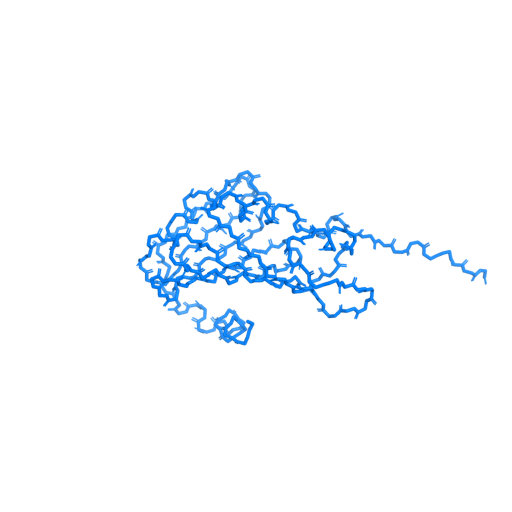 -22.443 1.00 88.44 115 LYS A CA 1
ATOM 918 C C . LYS A 1 115 ? 5.620 0.687 -23.093 1.00 88.44 115 LYS A C 1
ATOM 920 O O . LYS A 1 115 ? 5.124 0.437 -24.185 1.00 88.44 115 LYS A O 1
ATOM 925 N N . GLY A 1 116 ? 5.424 1.838 -22.455 1.00 87.31 116 GLY A N 1
ATOM 926 C CA . GLY A 1 116 ? 4.519 2.886 -22.934 1.00 87.31 116 GLY A CA 1
ATOM 927 C C . GLY A 1 116 ? 3.133 2.846 -22.294 1.00 87.31 116 GLY A C 1
ATOM 928 O O . GLY A 1 116 ? 2.381 3.805 -22.459 1.00 87.31 116 GLY A O 1
ATOM 929 N N . ASP A 1 117 ? 2.820 1.807 -21.515 1.00 92.62 117 ASP A N 1
ATOM 930 C CA . ASP A 1 117 ? 1.605 1.790 -20.710 1.00 92.62 117 ASP A CA 1
ATOM 931 C C . ASP A 1 117 ? 1.625 2.901 -19.644 1.00 92.62 117 ASP A C 1
ATOM 933 O O . ASP A 1 117 ? 2.677 3.221 -19.081 1.00 92.62 117 ASP A O 1
ATOM 937 N N . PRO A 1 118 ? 0.459 3.486 -19.313 1.00 91.31 118 PRO A N 1
ATOM 938 C CA . PRO A 1 118 ? 0.359 4.625 -18.396 1.00 91.31 118 PRO A CA 1
ATOM 939 C C . PRO A 1 118 ? 0.586 4.264 -16.915 1.00 91.31 118 PRO A C 1
ATOM 941 O O . PRO A 1 118 ? 0.463 5.129 -16.052 1.00 91.31 118 PRO A O 1
ATOM 944 N N . GLY A 1 119 ? 0.834 2.991 -16.607 1.00 94.50 119 GLY A N 1
ATOM 945 C CA . GLY A 1 119 ? 0.980 2.452 -15.257 1.00 94.50 119 GLY A CA 1
ATOM 946 C C . GLY A 1 119 ? 0.413 1.036 -15.155 1.00 94.50 119 GLY A C 1
ATOM 947 O O . GLY A 1 119 ? -0.263 0.560 -16.066 1.00 94.50 119 GLY A O 1
ATOM 948 N N . ALA A 1 120 ? 0.660 0.364 -14.033 1.00 96.75 120 ALA A N 1
ATOM 949 C CA . ALA A 1 120 ? 0.210 -1.008 -13.800 1.00 96.75 120 ALA A CA 1
ATOM 950 C C . ALA A 1 120 ? -0.867 -1.076 -12.724 1.00 96.75 120 ALA A C 1
ATOM 952 O O . ALA A 1 120 ? -0.813 -0.357 -11.728 1.00 96.75 120 ALA A O 1
ATOM 953 N N . LYS A 1 121 ? -1.839 -1.970 -12.915 1.00 97.62 121 LYS A N 1
ATOM 954 C CA . LYS A 1 121 ? -2.917 -2.248 -11.959 1.00 97.62 121 LYS A CA 1
ATOM 955 C C . LYS A 1 121 ? -2.941 -3.728 -11.641 1.00 97.62 121 LYS A C 1
ATOM 957 O O . LYS A 1 121 ? -2.728 -4.543 -12.538 1.00 97.62 121 LYS A O 1
ATOM 962 N N . GLY A 1 122 ? -3.286 -4.071 -10.412 1.00 97.81 122 GLY A N 1
ATOM 963 C CA . GLY A 1 122 ? -3.482 -5.460 -10.029 1.00 97.81 122 GLY A CA 1
ATOM 964 C C . GLY A 1 122 ? -4.385 -5.616 -8.823 1.00 97.81 122 GLY A C 1
ATOM 965 O O . GLY A 1 122 ? -4.691 -4.646 -8.125 1.00 97.81 122 GLY A O 1
ATOM 966 N N . ILE A 1 123 ? -4.841 -6.851 -8.631 1.00 98.31 123 ILE A N 1
ATOM 967 C CA . ILE A 1 123 ? -5.720 -7.238 -7.530 1.00 98.31 123 ILE A CA 1
ATOM 968 C C . ILE A 1 123 ? -5.282 -8.600 -7.003 1.00 98.31 123 ILE A C 1
ATOM 970 O O . ILE A 1 123 ? -5.198 -9.555 -7.773 1.00 98.31 123 ILE A O 1
ATOM 974 N N . PHE A 1 124 ? -5.065 -8.712 -5.696 1.00 98.38 124 PHE A N 1
ATOM 975 C CA . PHE A 1 124 ? -4.845 -9.999 -5.036 1.00 98.38 124 PHE A CA 1
ATOM 976 C C . PHE A 1 124 ? -5.585 -10.079 -3.699 1.00 98.38 124 PHE A C 1
ATOM 978 O O . PHE A 1 124 ? -6.045 -9.072 -3.162 1.00 98.38 124 PHE A O 1
ATOM 985 N N . GLU A 1 125 ? -5.714 -11.291 -3.167 1.00 98.06 125 GLU A N 1
ATOM 986 C CA . GLU A 1 125 ? -6.308 -11.548 -1.856 1.00 98.06 125 GLU A CA 1
ATOM 987 C C . GLU A 1 125 ? -5.292 -12.240 -0.949 1.00 98.06 125 GLU A C 1
ATOM 989 O O . GLU A 1 125 ? -4.516 -13.078 -1.407 1.00 98.06 125 GLU A O 1
ATOM 994 N N . THR A 1 126 ? -5.316 -11.913 0.340 1.00 97.06 126 THR A N 1
ATOM 995 C CA . THR A 1 126 ? -4.499 -12.570 1.367 1.00 97.06 126 THR A CA 1
ATOM 996 C C . THR A 1 126 ? -5.244 -12.631 2.700 1.00 97.06 126 THR A C 1
ATOM 998 O O . THR A 1 126 ? -6.109 -11.807 2.975 1.00 97.06 126 THR A O 1
ATOM 1001 N N . GLU A 1 127 ? -4.916 -13.604 3.542 1.00 95.44 127 GLU A N 1
ATOM 1002 C CA . GLU A 1 127 ? -5.359 -13.680 4.944 1.00 95.44 127 GLU A CA 1
ATOM 1003 C C . GLU A 1 127 ? -4.293 -13.133 5.911 1.00 95.44 127 GLU A C 1
ATOM 1005 O O . GLU A 1 127 ? -4.546 -12.979 7.104 1.00 95.44 127 GLU A O 1
ATOM 1010 N N . ASN A 1 128 ? -3.098 -12.818 5.402 1.00 94.69 128 ASN A N 1
ATOM 1011 C CA . ASN A 1 128 ? -1.939 -12.406 6.175 1.00 94.69 128 ASN A CA 1
ATOM 1012 C C . ASN A 1 128 ? -1.509 -10.987 5.791 1.00 94.69 128 ASN A C 1
ATOM 1014 O O . ASN A 1 128 ? -1.064 -10.725 4.676 1.00 94.69 128 ASN A O 1
ATOM 1018 N N . ILE A 1 129 ? -1.567 -10.071 6.755 1.00 93.25 129 ILE A N 1
ATOM 1019 C CA . ILE A 1 129 ? -1.149 -8.679 6.561 1.00 93.25 129 ILE A CA 1
ATOM 1020 C C . ILE A 1 129 ? 0.327 -8.552 6.150 1.00 93.25 129 ILE A C 1
ATOM 1022 O O . ILE A 1 129 ? 0.689 -7.610 5.458 1.00 93.25 129 ILE A O 1
ATOM 1026 N N . ASN A 1 130 ? 1.183 -9.521 6.487 1.00 94.88 130 ASN A N 1
ATOM 1027 C CA . ASN A 1 130 ? 2.584 -9.496 6.064 1.00 94.88 130 ASN A CA 1
ATOM 1028 C C . ASN A 1 130 ? 2.758 -9.672 4.548 1.00 94.88 130 ASN A C 1
ATOM 1030 O O . ASN A 1 130 ? 3.765 -9.227 3.991 1.00 94.88 130 ASN A O 1
ATOM 1034 N N . ASP A 1 131 ? 1.777 -10.253 3.856 1.00 96.62 131 ASP A N 1
ATOM 1035 C CA . ASP A 1 131 ? 1.818 -10.368 2.398 1.00 96.62 131 ASP A CA 1
ATOM 1036 C C . ASP A 1 131 ? 1.628 -8.995 1.739 1.00 96.62 131 ASP A C 1
ATOM 1038 O O . ASP A 1 131 ? 2.196 -8.742 0.680 1.00 96.62 131 ASP A O 1
ATOM 1042 N N . LEU A 1 132 ? 0.904 -8.070 2.390 1.00 96.50 132 LEU A N 1
ATOM 1043 C CA . LEU A 1 132 ? 0.816 -6.671 1.961 1.00 96.50 132 LEU A CA 1
ATOM 1044 C C . LEU A 1 132 ? 2.192 -5.997 2.017 1.00 96.50 132 LEU A C 1
ATOM 1046 O O . LEU A 1 132 ? 2.585 -5.326 1.066 1.00 96.50 132 LEU A O 1
ATOM 1050 N N . PHE A 1 133 ? 2.938 -6.179 3.107 1.00 95.88 133 PHE A N 1
ATOM 1051 C CA . PHE A 1 133 ? 4.269 -5.580 3.260 1.00 95.88 133 PHE A CA 1
ATOM 1052 C C . PHE A 1 133 ? 5.285 -6.202 2.302 1.00 95.88 133 PHE A C 1
ATOM 1054 O O . PHE A 1 133 ? 6.082 -5.489 1.693 1.00 95.88 133 PHE A O 1
ATOM 1061 N N . THR A 1 134 ? 5.198 -7.519 2.103 1.00 96.56 134 THR A N 1
ATOM 1062 C CA . THR A 1 134 ? 5.962 -8.230 1.072 1.00 96.56 134 THR A CA 1
ATOM 1063 C C . THR A 1 134 ? 5.640 -7.690 -0.320 1.00 96.56 134 THR A C 1
ATOM 1065 O O . THR A 1 134 ? 6.542 -7.419 -1.102 1.00 96.56 134 THR A O 1
ATOM 1068 N N . PHE A 1 135 ? 4.364 -7.461 -0.630 1.00 97.50 135 PHE A N 1
ATOM 1069 C CA . PHE A 1 135 ? 3.964 -6.841 -1.888 1.00 97.50 135 PHE A CA 1
ATOM 1070 C C . PHE A 1 135 ? 4.586 -5.447 -2.065 1.00 97.50 135 PHE A C 1
ATOM 1072 O O . PHE A 1 135 ? 5.167 -5.179 -3.114 1.00 97.50 135 PHE A O 1
ATOM 1079 N N . ILE A 1 136 ? 4.513 -4.576 -1.053 1.00 96.50 136 ILE A N 1
ATOM 1080 C CA . ILE A 1 136 ? 5.078 -3.217 -1.129 1.00 96.50 136 ILE A CA 1
ATOM 1081 C C . ILE A 1 136 ? 6.586 -3.268 -1.406 1.00 96.50 136 ILE A C 1
ATOM 1083 O O . ILE A 1 136 ? 7.076 -2.496 -2.229 1.00 96.50 136 ILE A O 1
ATOM 1087 N N . SER A 1 137 ? 7.316 -4.198 -0.779 1.00 95.06 137 SER A N 1
ATOM 1088 C CA . SER A 1 137 ? 8.765 -4.343 -0.983 1.00 95.06 137 SER A CA 1
ATOM 1089 C C . SER A 1 137 ? 9.138 -4.796 -2.400 1.00 95.06 137 SER A C 1
ATOM 1091 O O . SER A 1 137 ? 10.223 -4.463 -2.879 1.00 95.06 137 SER A O 1
ATOM 1093 N N . MET A 1 138 ? 8.239 -5.510 -3.086 1.00 96.00 138 MET A N 1
ATOM 1094 C CA . MET A 1 138 ? 8.421 -5.949 -4.474 1.00 96.00 138 MET A CA 1
ATOM 1095 C C . MET A 1 138 ? 8.193 -4.834 -5.501 1.00 96.00 138 MET A C 1
ATOM 1097 O O . MET A 1 138 ? 8.642 -4.966 -6.642 1.00 96.00 138 MET A O 1
ATOM 1101 N N . VAL A 1 139 ? 7.477 -3.762 -5.144 1.00 96.50 139 VAL A N 1
ATOM 1102 C CA . VAL A 1 139 ? 7.227 -2.646 -6.066 1.00 96.50 139 VAL A CA 1
ATOM 1103 C C . VAL A 1 139 ? 8.550 -1.916 -6.325 1.00 96.50 139 VAL A C 1
ATOM 1105 O O . VAL A 1 139 ? 9.199 -1.498 -5.360 1.00 96.50 139 VAL A O 1
ATOM 1108 N N . PRO A 1 140 ? 8.966 -1.752 -7.597 1.00 94.81 140 PRO A N 1
ATOM 1109 C CA . PRO A 1 140 ? 10.245 -1.132 -7.912 1.00 94.81 140 PRO A CA 1
ATOM 1110 C C . PRO A 1 140 ? 10.262 0.335 -7.496 1.00 94.81 140 PRO A C 1
ATOM 1112 O O . PRO A 1 140 ? 9.239 1.022 -7.506 1.00 94.81 140 PRO A O 1
ATOM 1115 N N . THR A 1 141 ? 11.448 0.815 -7.174 1.00 92.94 141 THR A N 1
ATOM 1116 C CA . THR A 1 141 ? 11.747 2.221 -6.911 1.00 92.94 141 THR A CA 1
ATOM 1117 C C . THR A 1 141 ? 12.308 2.891 -8.165 1.00 92.94 141 THR A C 1
ATOM 1119 O O . THR A 1 141 ? 12.517 2.255 -9.203 1.00 92.94 141 THR A O 1
ATOM 1122 N N . ASP A 1 142 ? 12.588 4.190 -8.082 1.00 88.12 142 ASP A N 1
ATOM 1123 C CA . ASP A 1 142 ? 13.312 4.900 -9.140 1.00 88.12 142 ASP A CA 1
ATOM 1124 C C . ASP A 1 142 ? 14.758 4.396 -9.318 1.00 88.12 142 ASP A C 1
ATOM 1126 O O . ASP A 1 142 ? 15.312 4.530 -10.408 1.00 88.12 142 ASP A O 1
ATOM 1130 N N . LEU A 1 143 ? 15.349 3.755 -8.301 1.00 89.56 143 LEU A N 1
ATOM 1131 C CA . LEU A 1 143 ? 16.681 3.143 -8.391 1.00 89.56 143 LEU A CA 1
ATOM 1132 C C . LEU A 1 143 ? 16.692 1.860 -9.234 1.00 89.56 143 LEU A C 1
ATOM 1134 O O . LEU A 1 143 ? 17.724 1.510 -9.800 1.00 89.56 143 LEU A O 1
ATOM 1138 N N . ASP A 1 144 ? 15.545 1.191 -9.364 1.00 91.69 144 ASP A N 1
ATOM 1139 C CA . ASP A 1 144 ? 15.382 -0.012 -10.190 1.00 91.69 144 ASP A CA 1
ATOM 1140 C C . ASP A 1 144 ? 15.148 0.317 -11.672 1.00 91.69 144 ASP A C 1
ATOM 1142 O O . ASP A 1 144 ? 14.878 -0.585 -12.473 1.00 91.69 144 ASP A O 1
ATOM 1146 N N . MET A 1 145 ? 15.192 1.604 -12.039 1.00 89.81 145 MET A N 1
ATOM 1147 C CA . MET A 1 145 ? 14.888 2.063 -13.385 1.00 89.81 145 MET A CA 1
ATOM 1148 C C . MET A 1 145 ? 15.830 1.437 -14.412 1.00 89.81 145 MET A C 1
ATOM 1150 O O . MET A 1 145 ? 17.042 1.658 -14.402 1.00 89.81 145 MET A O 1
ATOM 1154 N N . VAL A 1 146 ? 15.246 0.694 -15.349 1.00 88.00 146 VAL A N 1
ATOM 1155 C CA . VAL A 1 146 ? 15.981 0.128 -16.478 1.00 88.00 146 VAL A CA 1
ATOM 1156 C C . VAL A 1 146 ? 15.906 1.114 -17.634 1.00 88.00 146 VAL A C 1
ATOM 1158 O O . VAL A 1 146 ? 14.856 1.304 -18.248 1.00 88.00 146 VAL A O 1
ATOM 1161 N N . PHE A 1 147 ? 17.030 1.761 -17.932 1.00 74.19 147 PHE A N 1
ATOM 1162 C CA . PHE A 1 147 ? 17.175 2.526 -19.163 1.00 74.19 147 PHE A CA 1
ATOM 1163 C C . PHE A 1 147 ? 17.452 1.555 -20.308 1.00 74.19 147 PHE A C 1
ATOM 1165 O O . PHE A 1 147 ? 18.398 0.767 -20.240 1.00 74.19 147 PHE A O 1
ATOM 1172 N N . ASP A 1 148 ? 16.666 1.632 -21.381 1.00 63.69 148 ASP A N 1
ATOM 1173 C CA . ASP A 1 148 ? 17.059 0.993 -22.631 1.00 63.69 148 ASP A CA 1
ATOM 1174 C C . ASP A 1 148 ? 18.367 1.638 -23.092 1.00 63.69 148 ASP A C 1
ATOM 1176 O O . ASP A 1 148 ? 18.387 2.774 -23.572 1.00 63.69 148 ASP A O 1
ATOM 1180 N N . ASN A 1 149 ? 19.465 0.893 -22.994 1.00 48.16 149 ASN A N 1
ATOM 1181 C CA . ASN A 1 149 ? 20.638 1.144 -23.814 1.00 48.16 149 ASN A CA 1
ATOM 1182 C C . ASN A 1 149 ? 20.265 0.791 -25.257 1.00 48.16 149 ASN A C 1
ATOM 1184 O O . ASN A 1 149 ? 20.676 -0.242 -25.782 1.00 48.16 149 ASN A O 1
ATOM 1188 N N . ALA A 1 150 ? 19.456 1.626 -25.909 1.00 46.59 150 ALA A N 1
ATOM 1189 C CA . ALA A 1 150 ? 19.373 1.576 -27.354 1.00 46.59 150 ALA A CA 1
ATOM 1190 C C . ALA A 1 150 ? 20.781 1.906 -27.875 1.00 46.59 150 ALA A C 1
ATOM 1192 O O . ALA A 1 150 ? 21.305 2.980 -27.546 1.00 46.59 150 ALA A O 1
ATOM 1193 N N . PRO A 1 151 ? 21.439 1.023 -28.651 1.00 45.81 151 PRO A N 1
ATOM 1194 C CA . PRO A 1 151 ? 22.625 1.439 -29.369 1.00 45.81 151 PRO A CA 1
ATOM 1195 C C . PRO A 1 151 ? 22.213 2.636 -30.223 1.00 45.81 151 PRO A C 1
ATOM 1197 O O . PRO A 1 151 ? 21.239 2.561 -30.974 1.00 45.81 151 PRO A O 1
ATOM 1200 N N . LYS A 1 152 ? 22.935 3.753 -30.088 1.00 44.09 152 LYS A N 1
ATOM 1201 C CA . LYS A 1 152 ? 22.896 4.804 -31.101 1.00 44.09 152 LYS A CA 1
ATOM 1202 C C . LYS A 1 152 ? 23.278 4.123 -32.412 1.00 44.09 152 LYS A C 1
ATOM 1204 O O . LYS A 1 152 ? 24.439 3.772 -32.606 1.00 44.09 152 LYS A O 1
ATOM 1209 N N . THR A 1 153 ? 22.298 3.845 -33.262 1.00 48.47 153 THR A N 1
ATOM 1210 C CA . THR A 1 153 ? 22.561 3.512 -34.656 1.00 48.47 153 THR A CA 1
ATOM 1211 C C . THR A 1 153 ? 23.270 4.720 -35.259 1.00 48.47 153 THR A C 1
ATOM 1213 O O . THR A 1 153 ? 22.665 5.788 -35.313 1.00 48.47 153 THR A O 1
ATOM 1216 N N . LEU A 1 154 ? 24.557 4.493 -35.552 1.00 43.78 154 LEU A N 1
ATOM 1217 C CA . LEU A 1 154 ? 25.558 5.268 -36.302 1.00 43.78 154 LEU A CA 1
ATOM 1218 C C . LEU A 1 154 ? 25.179 6.693 -36.728 1.00 43.78 154 LEU A C 1
ATOM 1220 O O . LEU A 1 154 ? 24.277 6.841 -37.579 1.00 43.78 154 LEU A O 1
#

Secondary structure (DSSP, 8-state):
-HHHHHHHS-HHHHHTSPEEEEEE-TTS-EEEEEES--HHHHHHHHHS-TTS---SEEEEE-SSSEEEEEEEEBTEEEEEEEEEETTEEEEEEEES--S-HHHHTTSTTBPP--TT-S-EEEEEEES-HHHHHHHHHHS-BGGG----------

Sequence (154 aa):
HLFHSYIINNEKNYQSINSLTSKTNDYGYDITLHGSPNALAQSVFENLPNSLDCGWTDIVSLNDEKLIMMVRERGHALTIEITRIGNKLRVEYFVPKLCNIDMINRLPGVNKVEKGDPGAKGIFETENINDLFTFISMVPTDLDMVFDNAPKTL

Radius of gyration: 16.13 Å; chains: 1; bounding box: 40×34×51 Å

pLDDT: mean 86.89, std 14.94, range [43.78, 98.38]

Foldseek 3Di:
DVVCCVQVVPVVNVVPWAWDDWDAAPVRAIATETHDDEPVLVVLSVPQHSPQPWHHKYWYDPDHFWIWIWTDQQLNIKIWIWGDDPLKIKIKIKRQHCQDQVLQCPQPQKDRDDPPDRTIIGIDMDNDSVVVSVNSSSRDGNVSGDDPPPPPPD